Protein AF-A0A948B3C2-F1 (afdb_monomer_lite)

Foldseek 3Di:
DDDDDDDDDDDDDPPPDDPPDDDDDDDQKDWDDWDVDVFTKTKIFGADFQAQQAQPKDDDAPDDPPDRPRFIKGFHPDPLRRTAGGGAIEMETCDQDFPDSDGPPPPSYGYGYSPNPNGIDTD

Secondary structure (DSSP, 8-state):
--PPPP---------------PPP---SEEEEEEE--SS-EEEEEE-STTB--TT-EEEE-SS-TTS-SSEEEEE-S-GGGSSBPTT-EEEEESSS-EEE--SSSSS-EEEEETT-TTTEEE-

Sequence (123 aa):
MKVSRFLFWCSMVPVLSAAWVLPAQAQSVVVNEFRNATPDVVELLVITGDLNMQGMIVKDYSSSGVADNGGAYTFTTDSLWAALPAGTLIVLRKDTSAADVTVGGGDYNLDVGLQNTTYFTAG

Structure (mmCIF, N/CA/C/O backbone):
data_AF-A0A948B3C2-F1
#
_entry.id   AF-A0A948B3C2-F1
#
loop_
_atom_site.group_PDB
_atom_site.id
_atom_site.type_symbol
_atom_site.label_atom_id
_atom_site.label_alt_id
_atom_site.label_comp_id
_atom_site.label_asym_id
_atom_site.label_entity_id
_atom_site.label_seq_id
_atom_site.pdbx_PDB_ins_code
_atom_site.Cartn_x
_atom_site.Cartn_y
_atom_site.Cartn_z
_atom_site.occupancy
_atom_site.B_iso_or_equiv
_atom_site.auth_seq_id
_atom_site.auth_comp_id
_atom_site.auth_asym_id
_atom_site.auth_atom_id
_atom_site.pdbx_PDB_model_num
ATOM 1 N N . MET A 1 1 ? 39.966 40.452 67.670 1.00 40.44 1 MET A N 1
ATOM 2 C CA . MET A 1 1 ? 39.831 39.547 66.507 1.00 40.44 1 MET A CA 1
ATOM 3 C C . MET A 1 1 ? 38.769 38.508 66.829 1.00 40.44 1 MET A C 1
ATOM 5 O O . MET A 1 1 ? 38.965 37.737 67.756 1.00 40.44 1 MET A O 1
ATOM 9 N N . LYS A 1 2 ? 37.616 38.551 66.155 1.00 41.88 2 LYS A N 1
ATOM 10 C CA . LYS A 1 2 ? 36.475 37.652 66.389 1.00 41.88 2 LYS A CA 1
ATOM 11 C C . LYS A 1 2 ? 36.246 36.884 65.086 1.00 41.88 2 LYS A C 1
ATOM 13 O O . LYS A 1 2 ? 36.021 37.509 64.056 1.00 41.88 2 LYS A O 1
ATOM 18 N N . VAL A 1 3 ? 36.410 35.564 65.122 1.00 44.47 3 VAL A N 1
ATOM 19 C CA . VAL A 1 3 ? 36.247 34.674 63.964 1.00 44.47 3 VAL A CA 1
ATOM 20 C C . VAL A 1 3 ? 34.780 34.258 63.892 1.00 44.47 3 VAL A C 1
ATOM 22 O O . VAL A 1 3 ? 34.274 33.651 64.834 1.00 44.47 3 VAL A O 1
ATOM 25 N N . SER A 1 4 ? 34.105 34.574 62.789 1.00 46.56 4 SER A N 1
ATOM 26 C CA . SER A 1 4 ? 32.727 34.149 62.529 1.00 46.56 4 SER A CA 1
ATOM 27 C C . SER A 1 4 ? 32.737 32.974 61.554 1.00 46.56 4 SER A C 1
ATOM 29 O O . SER A 1 4 ? 33.206 33.097 60.425 1.00 46.56 4 SER A O 1
ATOM 31 N N . ARG A 1 5 ? 32.245 31.818 62.013 1.00 52.62 5 ARG A N 1
ATOM 32 C CA . ARG A 1 5 ? 32.065 30.599 61.215 1.00 52.62 5 ARG A CA 1
ATOM 33 C C . ARG A 1 5 ? 30.781 30.712 60.389 1.00 52.62 5 ARG A C 1
ATOM 35 O O . ARG A 1 5 ? 29.711 30.916 60.953 1.00 52.62 5 ARG A O 1
ATOM 42 N N . PHE A 1 6 ? 30.898 30.549 59.074 1.00 44.16 6 PHE A N 1
ATOM 43 C CA . PHE A 1 6 ? 29.770 30.377 58.157 1.00 44.16 6 PHE A CA 1
ATOM 44 C C . PHE A 1 6 ? 29.344 28.902 58.182 1.00 44.16 6 PHE A C 1
ATOM 46 O O . PHE A 1 6 ? 30.139 28.030 57.835 1.00 44.16 6 PHE A O 1
ATOM 53 N N . LEU A 1 7 ? 28.115 28.613 58.613 1.00 45.53 7 LEU A N 1
ATOM 54 C CA . LEU A 1 7 ? 27.492 27.299 58.436 1.00 45.53 7 LEU A CA 1
ATOM 55 C C . LEU A 1 7 ? 26.604 27.369 57.188 1.00 45.53 7 LEU A C 1
ATOM 57 O O . LEU A 1 7 ? 25.632 28.120 57.163 1.00 45.53 7 LEU A O 1
ATOM 61 N N . PHE A 1 8 ? 26.950 26.608 56.150 1.00 41.53 8 PHE A N 1
ATOM 62 C CA . PHE A 1 8 ? 26.119 26.446 54.960 1.00 41.53 8 PHE A CA 1
ATOM 63 C C . PHE A 1 8 ? 25.074 25.361 55.250 1.00 41.53 8 PHE A C 1
ATOM 65 O O . PHE A 1 8 ? 25.408 24.187 55.411 1.00 41.53 8 PHE A O 1
ATOM 72 N N . TRP A 1 9 ? 23.811 25.761 55.374 1.00 44.19 9 TRP A N 1
ATOM 73 C CA . TRP A 1 9 ? 22.681 24.852 55.546 1.00 44.19 9 TRP A CA 1
ATOM 74 C C . TRP A 1 9 ? 22.235 24.362 54.162 1.00 44.19 9 TRP A C 1
ATOM 76 O O . TRP A 1 9 ? 21.635 25.107 53.393 1.00 44.19 9 TRP A O 1
ATOM 86 N N . CYS A 1 10 ? 22.566 23.116 53.818 1.00 45.59 10 CYS A N 1
ATOM 87 C CA . CYS A 1 10 ? 22.060 22.458 52.615 1.00 45.59 10 CYS A CA 1
ATOM 88 C C . CYS A 1 10 ? 20.639 21.947 52.899 1.00 45.59 10 CYS A C 1
ATOM 90 O O . CYS A 1 10 ? 20.468 20.914 53.544 1.00 45.59 10 CYS A O 1
ATOM 92 N N . SER A 1 11 ? 19.613 22.691 52.477 1.00 55.38 11 SER A N 1
ATOM 93 C CA . SER A 1 11 ? 18.247 22.160 52.432 1.00 55.38 11 SER A CA 1
ATOM 94 C C . SER A 1 11 ? 18.109 21.252 51.212 1.00 55.38 11 SER A C 1
ATOM 96 O O . SER A 1 11 ? 18.128 21.723 50.076 1.00 55.38 11 SER A O 1
ATOM 98 N N . MET A 1 12 ? 17.969 19.945 51.447 1.00 48.72 12 MET A N 1
ATOM 99 C CA . MET A 1 12 ? 17.530 18.987 50.432 1.00 48.72 12 MET A CA 1
ATOM 100 C C . MET A 1 12 ? 16.071 19.280 50.076 1.00 48.72 12 MET A C 1
ATOM 102 O O . MET A 1 12 ? 15.159 18.960 50.835 1.00 48.72 12 MET A O 1
ATOM 106 N N . VAL A 1 13 ? 15.854 19.879 48.908 1.00 58.22 13 VAL A N 1
ATOM 107 C CA . VAL A 1 13 ? 14.546 19.889 48.251 1.00 58.22 13 VAL A CA 1
ATOM 108 C C . VAL A 1 13 ? 14.389 18.534 47.555 1.00 58.22 13 VAL A C 1
ATOM 110 O O . VAL A 1 13 ? 15.225 18.203 46.710 1.00 58.22 13 VAL A O 1
ATOM 113 N N . PRO A 1 14 ? 13.368 17.721 47.875 1.00 58.34 14 PRO A N 1
ATOM 114 C CA . PRO A 1 14 ? 13.092 16.523 47.101 1.00 58.34 14 PRO A CA 1
ATOM 115 C C . PRO A 1 14 ? 12.583 16.952 45.721 1.00 58.34 14 PRO A C 1
ATOM 117 O O . PRO A 1 14 ? 11.459 17.426 45.572 1.00 58.34 14 PRO A O 1
ATOM 120 N N . VAL A 1 15 ? 13.430 16.812 44.702 1.00 61.53 15 VAL A N 1
ATOM 121 C CA . VAL A 1 15 ? 13.014 16.943 43.304 1.00 61.53 15 VAL A CA 1
ATOM 122 C C . VAL A 1 15 ? 12.190 15.702 42.970 1.00 61.53 15 VAL A C 1
ATOM 124 O O . VAL A 1 15 ? 12.732 14.619 42.747 1.00 61.53 15 VAL A O 1
ATOM 127 N N . LEU A 1 16 ? 10.865 15.853 42.982 1.00 55.44 16 LEU A N 1
ATOM 128 C CA . LEU A 1 16 ? 9.930 14.851 42.486 1.00 55.44 16 LEU A CA 1
ATOM 129 C C . LEU A 1 16 ? 10.195 14.663 40.984 1.00 55.44 16 LEU A C 1
ATOM 131 O O . LEU A 1 16 ? 9.798 15.487 40.163 1.00 55.44 16 LEU A O 1
ATOM 135 N N . SER A 1 17 ? 10.927 13.608 40.629 1.00 65.81 17 SER A N 1
ATOM 136 C CA . SER A 1 17 ? 11.195 13.267 39.232 1.00 65.81 17 SER A CA 1
ATOM 137 C C . SER A 1 17 ? 9.922 12.699 38.611 1.00 65.81 17 SER A C 1
ATOM 139 O O . SER A 1 17 ? 9.566 11.548 38.855 1.00 65.81 17 SER A O 1
ATOM 141 N N . ALA A 1 18 ? 9.219 13.510 37.820 1.00 63.84 18 ALA A N 1
ATOM 142 C CA . ALA A 1 18 ? 8.177 13.017 36.932 1.00 63.84 18 ALA A CA 1
ATOM 143 C C . ALA A 1 18 ? 8.847 12.177 35.834 1.00 63.84 18 ALA A C 1
ATOM 145 O O . ALA A 1 18 ? 9.570 12.704 34.987 1.00 63.84 18 ALA A O 1
ATOM 146 N N . ALA A 1 19 ? 8.647 10.860 35.875 1.00 69.94 19 ALA A N 1
ATOM 147 C CA . ALA A 1 19 ? 9.033 9.984 34.782 1.00 69.94 19 ALA A CA 1
ATOM 148 C C . ALA A 1 19 ? 8.087 10.249 33.606 1.00 69.94 19 ALA A C 1
ATOM 150 O O . ALA A 1 19 ? 6.923 9.851 33.623 1.00 69.94 19 ALA A O 1
ATOM 151 N N . TRP A 1 20 ? 8.580 10.957 32.594 1.00 71.94 20 TRP A N 1
ATOM 152 C CA . TRP A 1 20 ? 7.882 11.091 31.324 1.00 71.94 20 TRP A CA 1
ATOM 153 C C . TRP A 1 20 ? 7.926 9.736 30.618 1.00 71.94 20 TRP A C 1
ATOM 155 O O . TRP A 1 20 ? 8.964 9.331 30.095 1.00 71.94 20 TRP A O 1
ATOM 165 N N . VAL A 1 21 ? 6.810 9.009 30.636 1.00 71.81 21 VAL A N 1
ATOM 166 C CA . VAL A 1 21 ? 6.639 7.835 29.779 1.00 71.81 21 VAL A CA 1
ATOM 167 C C . VAL A 1 21 ? 6.420 8.359 28.367 1.00 71.81 21 VAL A C 1
ATOM 169 O O . VAL A 1 21 ? 5.372 8.926 28.064 1.00 71.81 21 VAL A O 1
ATOM 172 N N . LEU A 1 22 ? 7.430 8.215 27.511 1.00 75.00 22 LEU A N 1
ATOM 173 C CA . LEU A 1 22 ? 7.255 8.479 26.090 1.00 75.00 22 LEU A CA 1
ATOM 174 C C . LEU A 1 22 ? 6.306 7.415 25.519 1.00 75.00 22 LEU A C 1
ATOM 176 O O . LEU A 1 22 ? 6.513 6.227 25.782 1.00 75.00 22 LEU A O 1
ATOM 180 N N . PRO A 1 23 ? 5.271 7.800 24.754 1.00 73.62 23 PRO A N 1
ATOM 181 C CA . PRO A 1 23 ? 4.409 6.827 24.105 1.00 73.62 23 PRO A CA 1
ATOM 182 C C . PRO A 1 23 ? 5.235 6.038 23.085 1.00 73.62 23 PRO A C 1
ATOM 184 O O . PRO A 1 23 ? 5.741 6.598 22.112 1.00 73.62 23 PRO A O 1
ATOM 187 N N . ALA A 1 24 ? 5.371 4.732 23.307 1.00 73.69 24 ALA A N 1
ATOM 188 C CA . ALA A 1 24 ? 5.896 3.828 22.296 1.00 73.69 24 ALA A CA 1
ATOM 189 C C . ALA A 1 24 ? 4.877 3.747 21.149 1.00 73.69 24 ALA A C 1
ATOM 191 O O . ALA A 1 24 ? 3.719 3.397 21.369 1.00 73.69 24 ALA A O 1
ATOM 192 N N . GLN A 1 25 ? 5.294 4.100 19.933 1.00 76.94 25 GLN A N 1
ATOM 193 C CA . GLN A 1 25 ? 4.473 3.911 18.738 1.00 76.94 25 GLN A CA 1
ATOM 194 C C . GLN A 1 25 ? 4.555 2.434 18.340 1.00 76.94 25 GLN A C 1
ATOM 196 O O . GLN A 1 25 ? 5.623 1.950 17.965 1.00 76.94 25 GLN A O 1
ATOM 201 N N . ALA A 1 26 ? 3.446 1.705 18.473 1.00 83.69 26 ALA A N 1
ATOM 202 C CA . ALA A 1 26 ? 3.350 0.344 17.960 1.00 83.69 26 ALA A CA 1
ATOM 203 C C . ALA A 1 26 ? 3.319 0.363 16.423 1.00 83.69 26 ALA A C 1
ATOM 205 O O . ALA A 1 26 ? 2.797 1.300 15.817 1.00 83.69 26 ALA A O 1
ATOM 206 N N . GLN A 1 27 ? 3.878 -0.671 15.792 1.00 91.81 27 GLN A N 1
ATOM 207 C CA . GLN A 1 27 ? 3.792 -0.835 14.340 1.00 91.81 27 GLN A CA 1
ATOM 208 C C . GLN A 1 27 ? 2.342 -1.134 13.945 1.00 91.81 27 GLN A C 1
ATOM 210 O O . GLN A 1 27 ? 1.731 -2.051 14.489 1.00 91.81 27 GLN A O 1
ATOM 215 N N . SER A 1 28 ? 1.796 -0.363 13.003 1.00 95.44 28 SER A N 1
ATOM 216 C CA . SER A 1 28 ? 0.440 -0.566 12.477 1.00 95.44 28 SER A CA 1
ATOM 217 C C . SER A 1 28 ? 0.370 -1.637 11.391 1.00 95.44 28 SER A C 1
ATOM 219 O O . SER A 1 28 ? -0.690 -2.223 11.171 1.00 95.44 28 SER A O 1
ATOM 221 N N . VAL A 1 29 ? 1.501 -1.901 10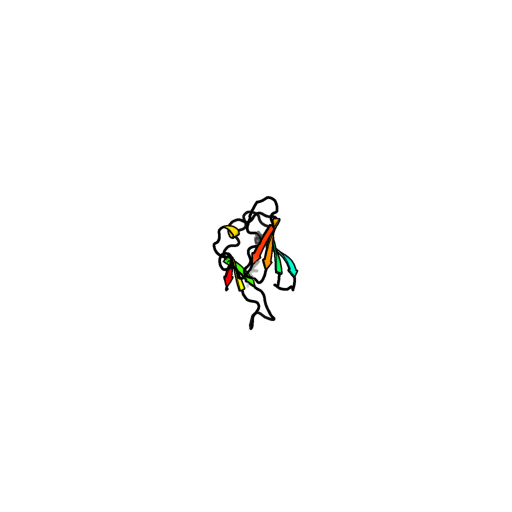.737 1.00 96.56 29 VAL A N 1
ATOM 222 C CA . VAL A 1 29 ? 1.677 -2.892 9.677 1.00 96.56 29 VAL A CA 1
ATOM 223 C C . VAL A 1 29 ? 3.024 -3.567 9.877 1.00 96.56 29 VAL A C 1
ATOM 225 O O . VAL A 1 29 ? 4.012 -2.899 10.192 1.00 96.56 29 VAL A O 1
ATOM 228 N N . VAL A 1 30 ? 3.068 -4.876 9.668 1.00 96.75 30 VAL A N 1
ATOM 229 C CA . VAL A 1 30 ? 4.309 -5.654 9.634 1.00 96.75 30 VAL A CA 1
ATOM 230 C C . VAL A 1 30 ? 4.458 -6.322 8.279 1.00 96.75 30 VAL A C 1
ATOM 232 O O . VAL A 1 30 ? 3.468 -6.593 7.602 1.00 96.75 30 VAL A O 1
ATOM 235 N N . VAL A 1 31 ? 5.694 -6.606 7.884 1.00 96.69 31 VAL A N 1
ATOM 236 C CA . VAL A 1 31 ? 5.926 -7.459 6.721 1.00 96.69 31 VAL A CA 1
ATOM 237 C C . VAL A 1 31 ? 5.863 -8.912 7.165 1.00 96.69 31 VAL A C 1
ATOM 239 O O . VAL A 1 31 ? 6.616 -9.312 8.053 1.00 96.69 31 VAL A O 1
ATOM 242 N N . ASN A 1 32 ? 4.962 -9.678 6.556 1.00 96.69 32 ASN A N 1
ATOM 243 C CA . ASN A 1 32 ? 4.803 -11.098 6.833 1.00 96.69 32 ASN A CA 1
ATOM 244 C C . ASN A 1 32 ? 5.765 -11.943 5.987 1.00 96.69 32 ASN A C 1
ATOM 246 O O . ASN A 1 32 ? 6.489 -12.783 6.518 1.00 96.69 32 ASN A O 1
ATOM 250 N N . GLU A 1 33 ? 5.817 -11.684 4.679 1.00 95.88 33 GLU A N 1
ATOM 251 C CA . GLU A 1 33 ? 6.656 -12.434 3.741 1.00 95.88 33 GLU A CA 1
ATOM 252 C C . GLU A 1 33 ? 7.199 -11.526 2.628 1.00 95.88 33 GLU A C 1
ATOM 254 O O . GLU A 1 33 ? 6.513 -10.627 2.145 1.00 95.88 33 GLU A O 1
ATOM 259 N N . PHE A 1 34 ? 8.425 -11.801 2.178 1.00 93.06 34 PHE A N 1
ATOM 260 C CA . PHE A 1 34 ? 8.966 -11.289 0.921 1.00 93.06 34 PHE A CA 1
ATOM 261 C C . PHE A 1 34 ? 9.306 -12.458 0.004 1.00 93.06 34 PHE A C 1
ATOM 263 O O . PHE A 1 34 ? 9.993 -13.396 0.415 1.00 93.06 34 PHE A O 1
ATOM 270 N N . ARG A 1 35 ? 8.880 -12.381 -1.255 1.00 93.94 35 ARG A N 1
ATOM 271 C CA . ARG A 1 35 ? 9.167 -13.386 -2.277 1.00 93.94 35 ARG A CA 1
ATOM 272 C C . ARG A 1 35 ? 9.820 -12.719 -3.476 1.00 93.94 35 ARG A C 1
ATOM 274 O O . ARG A 1 35 ? 9.194 -11.925 -4.172 1.00 93.94 35 ARG A O 1
ATOM 281 N N . ASN A 1 36 ? 11.071 -13.096 -3.719 1.00 89.75 36 ASN A N 1
ATOM 282 C CA . ASN A 1 36 ? 11.772 -12.779 -4.957 1.00 89.75 36 ASN A CA 1
ATOM 283 C C . ASN A 1 36 ? 11.251 -13.722 -6.048 1.00 89.75 36 ASN A C 1
ATOM 285 O O . ASN A 1 36 ? 11.618 -14.900 -6.094 1.00 89.75 36 ASN A O 1
ATOM 289 N N . ALA A 1 37 ? 10.309 -13.228 -6.838 1.00 86.31 37 ALA A N 1
ATOM 290 C CA . ALA A 1 37 ? 9.537 -14.000 -7.800 1.00 86.31 37 ALA A CA 1
ATOM 291 C C . ALA A 1 37 ? 9.363 -13.185 -9.088 1.00 86.31 37 ALA A C 1
ATOM 293 O O . ALA A 1 37 ? 9.973 -12.138 -9.280 1.00 86.31 37 ALA A O 1
ATOM 294 N N . THR A 1 38 ? 8.564 -13.678 -10.029 1.00 89.00 38 THR A N 1
ATOM 295 C CA . THR A 1 38 ? 8.257 -12.937 -11.257 1.00 89.00 38 THR A CA 1
ATOM 296 C C . THR A 1 38 ? 6.744 -12.770 -11.359 1.00 89.00 38 THR A C 1
ATOM 298 O O . THR A 1 38 ? 6.083 -13.693 -11.838 1.00 89.00 38 THR A O 1
ATOM 301 N N . PRO A 1 39 ? 6.173 -11.636 -10.908 1.00 91.06 39 PRO A N 1
ATOM 302 C CA . PRO A 1 39 ? 6.824 -10.447 -10.323 1.00 91.06 39 PRO A CA 1
ATOM 303 C C . PRO A 1 39 ? 7.239 -10.625 -8.850 1.00 91.06 39 PRO A C 1
ATOM 305 O O . PRO A 1 39 ? 6.770 -11.548 -8.187 1.00 91.06 39 PRO A O 1
ATOM 308 N N . ASP A 1 40 ? 8.082 -9.723 -8.336 1.00 91.81 40 ASP A N 1
ATOM 309 C CA . ASP A 1 40 ? 8.402 -9.639 -6.904 1.00 91.81 40 ASP A CA 1
ATOM 310 C C . ASP A 1 40 ? 7.145 -9.381 -6.074 1.00 91.81 40 ASP A C 1
ATOM 312 O O . ASP A 1 40 ? 6.255 -8.632 -6.498 1.00 91.81 40 ASP A O 1
ATOM 316 N N . VAL A 1 41 ? 7.080 -9.990 -4.889 1.00 95.06 41 VAL A N 1
ATOM 317 C CA . VAL A 1 41 ? 5.913 -9.907 -4.008 1.00 95.06 41 VAL A CA 1
ATOM 318 C C . VAL A 1 41 ? 6.329 -9.587 -2.579 1.00 95.06 41 VAL A C 1
ATOM 320 O O . VAL A 1 41 ? 7.239 -10.212 -2.032 1.00 95.06 41 VAL A O 1
ATOM 323 N N . VAL A 1 42 ? 5.612 -8.661 -1.947 1.00 95.94 42 VAL A N 1
ATOM 324 C CA . VAL A 1 42 ? 5.642 -8.462 -0.494 1.00 95.94 42 VAL A CA 1
ATOM 325 C C . VAL A 1 42 ? 4.249 -8.675 0.075 1.00 95.94 42 VAL A C 1
ATOM 327 O O . VAL A 1 42 ? 3.265 -8.212 -0.490 1.00 95.94 42 VAL A O 1
ATOM 330 N N . GLU A 1 43 ? 4.167 -9.383 1.193 1.00 97.12 43 GLU A N 1
ATOM 331 C CA . GLU A 1 43 ? 2.936 -9.559 1.949 1.00 97.12 43 GLU A CA 1
ATOM 332 C C . GLU A 1 43 ? 3.003 -8.759 3.248 1.00 97.12 43 GLU A C 1
ATOM 334 O O . GLU A 1 43 ? 3.931 -8.910 4.046 1.00 97.12 43 GLU A O 1
ATOM 339 N N . LEU A 1 44 ? 2.010 -7.904 3.460 1.00 97.62 44 LEU A N 1
ATOM 340 C CA . LEU A 1 44 ? 1.868 -7.078 4.648 1.00 97.62 44 LEU A CA 1
ATOM 341 C C . LEU A 1 44 ? 0.731 -7.608 5.517 1.00 97.62 44 LEU A C 1
ATOM 343 O O . LEU A 1 44 ? -0.304 -8.013 5.000 1.00 97.62 44 LEU A O 1
ATOM 347 N N . LEU A 1 45 ? 0.898 -7.537 6.833 1.00 97.06 45 LEU A N 1
ATOM 348 C CA . LEU A 1 45 ? -0.157 -7.816 7.800 1.00 97.06 45 LEU A CA 1
ATOM 349 C C . LEU A 1 45 ? -0.510 -6.532 8.550 1.00 97.06 45 LEU A C 1
ATOM 351 O O . LEU A 1 45 ? 0.341 -5.932 9.214 1.00 97.06 45 LEU A O 1
ATOM 355 N N . VAL A 1 46 ? -1.776 -6.132 8.467 1.00 96.50 46 VAL A N 1
ATOM 356 C CA . VAL A 1 46 ? -2.329 -5.008 9.228 1.00 96.50 46 VAL A CA 1
ATOM 357 C C . VAL A 1 46 ? -2.575 -5.445 10.671 1.00 96.50 46 VAL A C 1
ATOM 359 O O . VAL A 1 46 ? -3.293 -6.408 10.929 1.00 96.50 46 VAL A O 1
ATOM 362 N N . ILE A 1 47 ? -1.995 -4.722 11.626 1.00 95.69 47 ILE A N 1
ATOM 363 C CA . ILE A 1 47 ? -2.094 -5.023 13.063 1.00 95.69 47 ILE A CA 1
ATOM 364 C C . ILE A 1 47 ? -3.148 -4.148 13.744 1.00 95.69 47 ILE A C 1
ATOM 366 O O . ILE A 1 47 ? -3.849 -4.600 14.650 1.00 95.69 47 ILE A O 1
ATOM 370 N N . THR A 1 48 ? -3.276 -2.899 13.301 1.00 93.88 48 THR A N 1
ATOM 371 C CA . THR A 1 48 ? -4.196 -1.920 13.890 1.00 93.88 48 THR A CA 1
ATOM 372 C C . THR A 1 48 ? -5.512 -1.884 13.118 1.00 93.88 48 THR A C 1
ATOM 374 O O . THR A 1 48 ? -5.504 -1.846 11.893 1.00 93.88 48 THR A O 1
ATOM 377 N N . GLY A 1 49 ? -6.643 -1.881 13.826 1.00 93.44 49 GLY A N 1
ATOM 378 C CA . GLY A 1 49 ? -7.964 -1.721 13.211 1.00 93.44 49 GLY A CA 1
ATOM 379 C C . GLY A 1 49 ? -8.219 -0.288 12.749 1.00 93.44 49 GLY A C 1
ATOM 380 O O . GLY A 1 49 ? -7.673 0.649 13.329 1.00 93.44 49 GLY A O 1
ATOM 381 N N . ASP A 1 50 ? -9.047 -0.141 11.714 1.00 93.94 50 ASP A N 1
ATOM 382 C CA . ASP A 1 50 ? -9.355 1.136 11.059 1.00 93.94 50 ASP A CA 1
ATOM 383 C C . ASP A 1 50 ? -8.094 1.888 10.602 1.00 93.94 50 ASP A C 1
ATOM 385 O O . ASP A 1 50 ? -8.005 3.116 10.669 1.00 93.94 50 ASP A O 1
ATOM 389 N N . LEU A 1 51 ? -7.080 1.143 10.149 1.00 96.06 51 LEU A N 1
ATOM 390 C CA . LEU A 1 51 ? -5.824 1.734 9.716 1.00 96.06 51 LEU A CA 1
ATOM 391 C C . LEU A 1 51 ? -6.016 2.499 8.404 1.00 96.06 51 LEU A C 1
ATOM 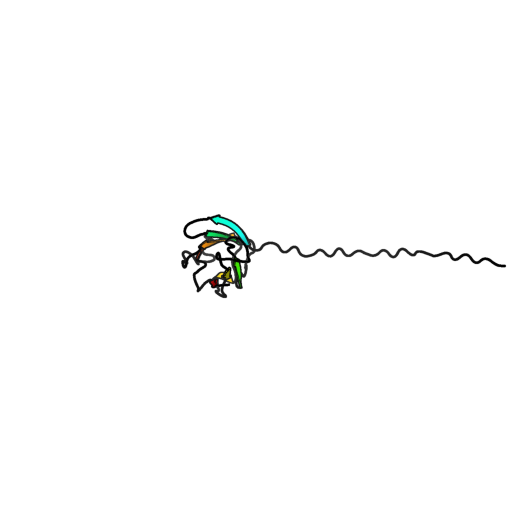393 O O . LEU A 1 51 ? -6.337 1.908 7.374 1.00 96.06 51 LEU A O 1
ATOM 397 N N . ASN A 1 52 ? -5.719 3.796 8.429 1.00 97.12 52 ASN A N 1
ATOM 398 C CA . ASN A 1 52 ? -5.554 4.588 7.219 1.00 97.12 52 ASN A CA 1
ATOM 399 C C . ASN A 1 52 ? -4.118 4.447 6.688 1.00 97.12 52 ASN A C 1
ATOM 401 O O . ASN A 1 52 ? -3.168 4.887 7.337 1.00 97.12 52 ASN A O 1
ATOM 405 N N . MET A 1 53 ? -3.974 3.839 5.511 1.00 97.56 53 MET A N 1
ATOM 406 C CA . MET A 1 53 ? -2.707 3.670 4.800 1.00 97.56 53 MET A CA 1
ATOM 407 C C . MET A 1 53 ? -2.485 4.690 3.678 1.00 97.56 53 MET A C 1
ATOM 409 O O . MET A 1 53 ? -1.423 4.682 3.059 1.00 97.56 53 MET A O 1
ATOM 413 N N . GLN A 1 54 ? -3.440 5.581 3.405 1.00 98.06 54 GLN A N 1
ATOM 414 C CA . GLN A 1 54 ? -3.304 6.602 2.364 1.00 98.06 54 GLN A CA 1
ATOM 415 C C . GLN A 1 54 ? -2.054 7.460 2.610 1.00 98.06 54 GLN A C 1
ATOM 417 O O . GLN A 1 54 ? -1.842 7.985 3.704 1.00 98.06 54 GLN A O 1
ATOM 422 N N . GLY A 1 55 ? -1.209 7.603 1.589 1.00 97.31 55 GLY A N 1
ATOM 423 C CA . GLY A 1 55 ? 0.054 8.337 1.682 1.00 97.31 55 GLY A CA 1
ATOM 424 C C . GLY A 1 55 ? 1.209 7.576 2.344 1.00 97.31 55 GLY A C 1
ATOM 425 O O . GLY A 1 55 ? 2.321 8.103 2.382 1.00 97.31 55 GLY A O 1
ATOM 426 N N . MET A 1 56 ? 1.002 6.349 2.840 1.00 97.00 56 MET A N 1
ATOM 427 C CA . MET A 1 56 ? 2.120 5.482 3.227 1.00 97.00 56 MET A CA 1
ATOM 428 C C . MET A 1 56 ? 2.959 5.119 1.993 1.00 97.00 56 MET A C 1
ATOM 430 O O . MET A 1 56 ? 2.479 5.182 0.861 1.00 97.00 56 MET A O 1
ATOM 434 N N . ILE A 1 57 ? 4.218 4.732 2.204 1.00 95.69 57 ILE A N 1
ATOM 435 C CA . ILE A 1 57 ? 5.162 4.434 1.120 1.00 95.69 57 ILE A CA 1
ATOM 436 C C . ILE A 1 57 ? 5.728 3.028 1.306 1.00 95.69 57 ILE A C 1
ATOM 438 O O . ILE A 1 57 ? 6.245 2.701 2.375 1.00 95.69 57 ILE A O 1
ATOM 442 N N . VAL A 1 58 ? 5.690 2.227 0.242 1.00 94.19 58 VAL A N 1
ATOM 443 C CA . VAL A 1 58 ? 6.491 1.008 0.097 1.00 94.19 58 VAL A CA 1
ATOM 444 C C . VAL A 1 58 ? 7.723 1.344 -0.730 1.00 94.19 58 VAL A C 1
ATOM 446 O O . VAL A 1 58 ? 7.615 1.890 -1.827 1.00 94.19 58 VAL A O 1
ATOM 449 N N . LYS A 1 59 ? 8.902 1.027 -0.193 1.00 91.50 59 LYS A N 1
ATOM 450 C CA . LYS A 1 59 ? 10.193 1.279 -0.833 1.00 91.50 59 LYS A CA 1
ATOM 451 C C . LYS A 1 59 ? 10.908 -0.043 -1.066 1.00 91.50 59 LYS A C 1
ATOM 453 O O . LYS A 1 59 ? 11.237 -0.738 -0.108 1.00 91.50 59 LYS A O 1
ATOM 458 N N . ASP A 1 60 ? 11.148 -0.358 -2.329 1.00 86.44 60 ASP A N 1
ATOM 459 C CA . ASP A 1 60 ? 12.005 -1.461 -2.752 1.00 86.44 60 ASP A CA 1
ATOM 460 C C . ASP A 1 60 ? 13.396 -0.881 -3.011 1.00 86.44 60 ASP A C 1
ATOM 462 O O . ASP A 1 60 ? 13.527 -0.011 -3.861 1.00 86.44 60 ASP A O 1
ATOM 466 N N . TYR A 1 61 ? 14.413 -1.298 -2.251 1.00 86.19 61 TYR A N 1
ATOM 467 C CA . TYR A 1 61 ? 15.793 -0.857 -2.464 1.00 86.19 61 TYR A C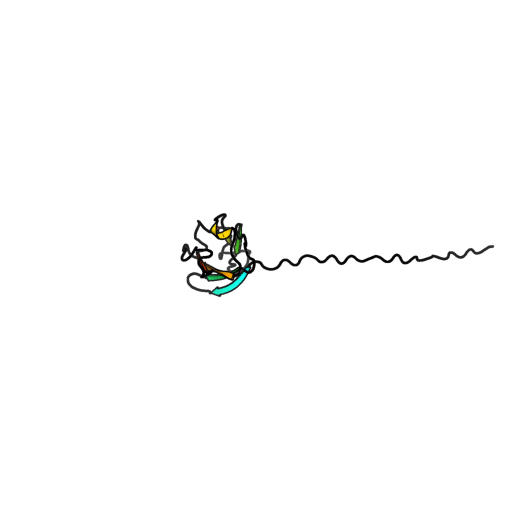A 1
ATOM 468 C C . TYR A 1 61 ? 16.548 -1.892 -3.295 1.00 86.19 61 TYR A C 1
ATOM 470 O O . TYR A 1 61 ? 16.854 -2.976 -2.803 1.00 86.19 61 TYR A O 1
ATOM 478 N N . SER A 1 62 ? 16.972 -1.529 -4.506 1.00 77.75 62 SER A N 1
ATOM 479 C CA . SER A 1 62 ? 17.711 -2.465 -5.370 1.00 77.75 62 SER A CA 1
ATOM 480 C C . SER A 1 62 ? 19.135 -2.792 -4.888 1.00 77.75 62 SER A C 1
ATOM 482 O O . SER A 1 62 ? 19.693 -3.825 -5.249 1.00 77.75 62 SER A O 1
ATOM 484 N N . SER A 1 63 ? 19.771 -1.899 -4.122 1.00 78.19 63 SER A N 1
ATOM 485 C CA . SER A 1 63 ? 21.111 -2.119 -3.534 1.00 78.19 63 SER A CA 1
ATOM 486 C C . SER A 1 63 ? 21.434 -1.132 -2.408 1.00 78.19 63 SER A C 1
ATOM 488 O O . SER A 1 63 ? 22.060 -1.483 -1.412 1.00 78.19 63 SER A O 1
ATOM 490 N N . SER A 1 64 ? 21.004 0.119 -2.571 1.00 78.38 64 SER A N 1
ATOM 491 C CA . SER A 1 64 ? 21.096 1.205 -1.597 1.00 78.38 64 SER A CA 1
ATOM 492 C C . SER A 1 64 ? 20.080 2.291 -1.956 1.00 78.38 64 SER A C 1
ATOM 494 O O . SER A 1 64 ? 19.557 2.305 -3.068 1.00 78.38 64 SER A O 1
ATOM 496 N N . GLY A 1 65 ? 19.844 3.250 -1.058 1.00 70.94 65 GLY A N 1
ATOM 497 C CA . GLY A 1 65 ? 18.964 4.386 -1.348 1.00 70.94 65 GLY A CA 1
ATOM 498 C C . GLY A 1 65 ? 19.527 5.453 -2.289 1.00 70.94 65 GLY A C 1
ATOM 499 O O . GLY A 1 65 ? 18.804 6.384 -2.620 1.00 70.94 65 GLY A O 1
ATOM 500 N N . VAL A 1 66 ? 20.792 5.348 -2.716 1.00 71.44 66 VAL A N 1
ATOM 501 C CA . VAL A 1 66 ? 21.462 6.370 -3.548 1.00 71.44 66 VAL A CA 1
ATOM 502 C C . VAL A 1 66 ? 21.259 6.123 -5.049 1.00 71.44 66 VAL A C 1
ATOM 504 O O . VAL A 1 66 ? 21.218 7.073 -5.826 1.00 71.44 66 VAL A O 1
ATOM 507 N N . ALA A 1 67 ? 21.107 4.863 -5.462 1.00 64.25 67 ALA A N 1
ATOM 508 C CA . ALA A 1 67 ? 20.860 4.460 -6.847 1.00 64.25 67 ALA A CA 1
ATOM 509 C C . ALA A 1 67 ? 19.803 3.353 -6.855 1.00 64.25 67 ALA A C 1
ATOM 511 O O . ALA A 1 67 ? 20.120 2.166 -6.967 1.00 64.25 67 ALA A O 1
ATOM 512 N N . ASP A 1 68 ? 18.554 3.756 -6.633 1.00 72.81 68 ASP A N 1
ATOM 513 C CA . ASP A 1 68 ? 17.463 2.819 -6.431 1.00 72.81 68 ASP A CA 1
ATOM 514 C C . ASP A 1 68 ? 16.608 2.645 -7.691 1.00 72.81 68 ASP A C 1
ATOM 516 O O . ASP A 1 68 ? 15.821 3.518 -8.051 1.00 72.81 68 ASP A O 1
ATOM 520 N N . ASN A 1 69 ? 16.760 1.486 -8.331 1.00 77.88 69 ASN A N 1
ATOM 521 C CA . ASN A 1 69 ? 15.901 1.029 -9.425 1.00 77.88 69 ASN A CA 1
ATOM 522 C C . ASN A 1 69 ? 14.702 0.206 -8.915 1.00 77.88 69 ASN A C 1
ATOM 524 O O . ASN A 1 69 ? 13.863 -0.207 -9.718 1.00 77.88 69 ASN A O 1
ATOM 528 N N . GLY A 1 70 ? 14.639 -0.085 -7.610 1.00 77.94 70 GLY A N 1
ATOM 529 C CA . GLY A 1 70 ? 13.541 -0.818 -6.985 1.00 77.94 70 GLY A CA 1
ATOM 530 C C . GLY A 1 70 ? 12.265 0.021 -6.942 1.00 77.94 70 GLY A C 1
ATOM 531 O O . GLY A 1 70 ? 11.210 -0.454 -7.366 1.00 77.94 70 GLY A O 1
ATOM 532 N N . GLY A 1 71 ? 12.402 1.304 -6.596 1.00 87.06 71 GLY A N 1
ATOM 533 C CA . GLY A 1 71 ? 11.352 2.312 -6.722 1.00 87.06 71 GLY A CA 1
ATOM 534 C C . GLY A 1 71 ? 10.555 2.522 -5.436 1.00 87.06 71 GLY A C 1
ATOM 535 O O . GLY A 1 71 ? 10.652 1.766 -4.471 1.00 87.06 71 GLY A O 1
ATOM 536 N N . ALA A 1 72 ? 9.781 3.605 -5.408 1.00 92.31 72 ALA A N 1
ATOM 537 C CA . ALA A 1 72 ? 8.864 3.918 -4.320 1.00 92.31 72 ALA A CA 1
ATOM 538 C C . ALA A 1 72 ? 7.422 3.900 -4.832 1.00 92.31 72 ALA A C 1
ATOM 540 O O . ALA A 1 72 ? 7.137 4.398 -5.921 1.00 92.31 72 ALA A O 1
ATOM 541 N N . TYR A 1 73 ? 6.520 3.358 -4.023 1.00 95.38 73 TYR A N 1
ATOM 542 C CA . TYR A 1 73 ? 5.099 3.271 -4.323 1.00 95.38 73 TYR A CA 1
ATOM 543 C C . TYR A 1 73 ? 4.323 3.849 -3.152 1.00 95.38 73 TYR A C 1
ATOM 545 O O . TYR A 1 73 ? 4.403 3.347 -2.031 1.00 95.38 73 TYR A O 1
ATOM 553 N N . THR A 1 74 ? 3.602 4.931 -3.410 1.00 97.75 74 THR A N 1
ATOM 554 C CA . THR A 1 74 ? 2.789 5.612 -2.405 1.00 97.75 74 THR A CA 1
ATOM 555 C C . THR A 1 74 ? 1.351 5.144 -2.541 1.00 97.75 74 THR A C 1
ATOM 557 O O . THR A 1 74 ? 0.798 5.221 -3.636 1.00 97.75 74 THR A O 1
ATOM 560 N N . PHE A 1 75 ? 0.742 4.677 -1.452 1.00 98.19 75 PHE A N 1
ATOM 561 C CA . PHE A 1 75 ? -0.686 4.352 -1.422 1.00 98.19 75 PHE A CA 1
ATOM 562 C C . PHE A 1 75 ? -1.497 5.613 -1.747 1.00 98.19 75 PHE A C 1
ATOM 564 O O . PHE A 1 75 ? -1.295 6.661 -1.126 1.00 98.19 75 PHE A O 1
ATOM 571 N N . THR A 1 76 ? -2.397 5.537 -2.726 1.00 98.38 76 THR A N 1
ATOM 572 C CA . THR A 1 76 ? -3.197 6.695 -3.155 1.00 98.38 76 THR A CA 1
ATOM 573 C C . THR A 1 76 ? -4.225 7.103 -2.101 1.00 98.38 76 THR A C 1
ATOM 575 O O . THR A 1 76 ? -4.383 6.470 -1.060 1.00 98.38 76 THR A O 1
ATOM 578 N N . THR A 1 77 ? -4.985 8.158 -2.393 1.00 98.12 77 THR A N 1
ATOM 579 C CA . THR A 1 77 ? -6.174 8.555 -1.627 1.00 98.12 77 THR A CA 1
ATOM 580 C C . THR A 1 77 ? -7.403 7.685 -1.924 1.00 98.12 77 THR A C 1
ATOM 582 O O . THR A 1 77 ? -8.522 8.107 -1.633 1.00 98.12 77 THR A O 1
ATOM 585 N N . ASP A 1 78 ? -7.240 6.511 -2.545 1.00 97.44 78 ASP A N 1
ATOM 586 C CA . ASP A 1 78 ? -8.355 5.594 -2.789 1.00 97.44 78 ASP A CA 1
ATOM 587 C C . ASP A 1 78 ? -8.976 5.130 -1.459 1.00 97.44 78 ASP A C 1
ATOM 589 O O . ASP A 1 78 ? -8.283 4.960 -0.449 1.00 97.44 78 ASP A O 1
ATOM 593 N N . SER A 1 79 ? -10.301 4.956 -1.440 1.00 96.00 79 SER A N 1
ATOM 594 C CA . SER A 1 79 ? -11.044 4.532 -0.249 1.00 96.00 79 SER A CA 1
ATOM 595 C C . SER A 1 79 ? -10.647 3.146 0.253 1.00 96.00 79 SER A C 1
ATOM 597 O O . SER A 1 79 ? -10.808 2.884 1.443 1.00 96.00 79 SER A O 1
ATOM 599 N N . LEU A 1 80 ? -10.090 2.293 -0.615 1.00 95.50 80 LEU A N 1
ATOM 600 C CA . LEU A 1 80 ? -9.528 0.993 -0.250 1.00 95.50 80 LEU A CA 1
ATOM 601 C C . LEU A 1 80 ? -8.541 1.111 0.921 1.00 95.50 80 LEU A C 1
ATOM 603 O O . LEU A 1 80 ? -8.528 0.270 1.813 1.00 95.50 80 LEU A O 1
ATOM 607 N N . TRP A 1 81 ? -7.752 2.188 0.945 1.00 97.25 81 TRP A N 1
ATOM 608 C CA . TRP A 1 81 ? -6.686 2.406 1.922 1.00 97.25 81 TRP A CA 1
ATOM 609 C C . TRP A 1 81 ? -7.111 3.222 3.144 1.00 97.25 81 TRP A C 1
ATOM 611 O O . TRP A 1 81 ? -6.289 3.455 4.023 1.00 97.25 81 TRP A O 1
ATOM 621 N N . ALA A 1 82 ? -8.357 3.693 3.215 1.00 96.62 82 ALA A N 1
ATOM 622 C CA . ALA A 1 82 ? -8.764 4.679 4.218 1.00 96.62 82 ALA A CA 1
ATOM 623 C C . ALA A 1 82 ? -9.013 4.090 5.617 1.00 96.62 82 ALA A C 1
ATOM 625 O O . ALA A 1 82 ? -8.858 4.804 6.607 1.00 96.62 82 ALA A O 1
ATOM 626 N N . ALA A 1 83 ? -9.432 2.824 5.700 1.00 95.38 83 ALA A N 1
ATOM 627 C CA . ALA A 1 83 ? -9.793 2.169 6.958 1.00 95.38 83 ALA A CA 1
ATOM 628 C C . ALA A 1 83 ? -9.704 0.641 6.829 1.00 95.38 83 ALA A C 1
ATOM 630 O O . ALA A 1 83 ? -10.701 -0.043 6.596 1.00 95.38 83 ALA A O 1
ATOM 631 N N . LEU A 1 84 ? -8.496 0.097 6.961 1.00 94.94 84 LEU A N 1
ATOM 632 C CA . LEU A 1 84 ? -8.271 -1.342 6.898 1.00 94.94 84 LEU A CA 1
ATOM 633 C C . LEU A 1 84 ? -8.507 -2.011 8.261 1.00 94.94 84 LEU A C 1
ATOM 635 O O . LEU A 1 84 ? -7.982 -1.542 9.276 1.00 94.94 84 LEU A O 1
ATOM 639 N N . PRO A 1 85 ? -9.251 -3.130 8.310 1.00 94.50 85 PRO A N 1
ATOM 640 C CA . PRO A 1 85 ? -9.390 -3.927 9.521 1.00 94.50 85 PRO A CA 1
ATOM 641 C C . PRO A 1 85 ? -8.061 -4.542 9.976 1.00 94.50 85 PRO A C 1
ATOM 643 O O . PRO A 1 85 ? -7.212 -4.912 9.159 1.00 94.50 85 PRO A O 1
ATOM 646 N N . ALA A 1 86 ? -7.925 -4.750 11.287 1.00 94.44 86 ALA A N 1
ATOM 647 C CA . ALA A 1 86 ? -6.848 -5.568 11.836 1.00 94.44 86 ALA A CA 1
ATOM 648 C C . ALA A 1 86 ? -6.961 -7.008 11.315 1.00 94.44 86 ALA A C 1
ATOM 650 O O . ALA A 1 86 ? -8.059 -7.555 11.224 1.00 94.44 86 ALA A O 1
ATOM 651 N N . GLY A 1 87 ? -5.824 -7.623 11.002 1.00 94.38 87 GLY A N 1
ATOM 652 C CA . GLY A 1 87 ? -5.752 -8.964 10.425 1.00 94.38 87 GLY A CA 1
ATOM 653 C C . GLY A 1 87 ? -5.808 -9.001 8.899 1.00 94.38 87 GLY A C 1
ATOM 654 O O . GLY A 1 87 ? -5.670 -10.082 8.338 1.00 94.38 87 GLY A O 1
ATOM 655 N N . THR A 1 88 ? -5.967 -7.855 8.226 1.00 96.00 88 THR A N 1
ATOM 656 C CA . THR A 1 88 ? -5.923 -7.803 6.758 1.00 96.00 88 THR A CA 1
ATOM 657 C C . THR A 1 88 ? -4.532 -8.190 6.253 1.00 96.00 88 THR A C 1
ATOM 659 O O . THR A 1 88 ? -3.540 -7.563 6.638 1.00 96.00 88 THR A O 1
ATOM 662 N N . LEU A 1 89 ? -4.465 -9.197 5.383 1.00 96.25 89 LEU A N 1
ATOM 663 C CA . LEU A 1 89 ? -3.278 -9.573 4.622 1.00 96.25 89 LEU A CA 1
ATOM 664 C C . LEU A 1 89 ? -3.299 -8.862 3.271 1.00 96.25 89 LEU A C 1
ATOM 666 O O . LEU A 1 89 ? -4.250 -8.994 2.508 1.00 96.25 89 LEU A O 1
ATOM 670 N N . ILE A 1 90 ? -2.247 -8.111 2.963 1.00 97.25 90 ILE A N 1
ATOM 671 C CA . ILE A 1 90 ? -2.122 -7.352 1.718 1.00 97.25 90 ILE A CA 1
ATOM 672 C C . ILE A 1 90 ? -0.955 -7.917 0.925 1.00 97.25 90 ILE A C 1
ATOM 674 O O . ILE A 1 90 ? 0.205 -7.737 1.294 1.00 97.25 90 ILE A O 1
ATOM 678 N N . VAL A 1 91 ? -1.258 -8.569 -0.187 1.00 96.88 91 VAL A N 1
ATOM 679 C CA . VAL A 1 91 ? -0.280 -9.045 -1.156 1.00 96.88 91 VAL A CA 1
ATOM 680 C C . VAL A 1 91 ? -0.031 -7.934 -2.170 1.00 96.88 91 VAL A C 1
ATOM 682 O O . VAL A 1 91 ? -0.933 -7.514 -2.890 1.00 96.88 91 VAL A O 1
ATOM 685 N N . LEU A 1 92 ? 1.207 -7.453 -2.228 1.00 97.25 92 LEU A N 1
ATOM 686 C CA . LEU A 1 92 ? 1.641 -6.420 -3.159 1.00 97.25 92 LEU A CA 1
ATOM 687 C C . LEU A 1 92 ? 2.584 -7.022 -4.191 1.00 97.25 92 LEU A C 1
ATOM 689 O O . LEU A 1 92 ? 3.658 -7.512 -3.837 1.00 97.25 92 LEU A O 1
ATOM 693 N N . ARG A 1 93 ? 2.196 -6.972 -5.466 1.00 95.75 93 ARG A N 1
ATOM 694 C CA . ARG A 1 93 ? 2.997 -7.498 -6.583 1.00 95.75 93 ARG A CA 1
ATOM 695 C C . ARG A 1 93 ? 3.628 -6.376 -7.383 1.00 95.75 93 ARG A C 1
ATOM 697 O O . ARG A 1 93 ? 2.993 -5.356 -7.616 1.00 95.75 93 ARG A O 1
ATOM 704 N N . LYS A 1 94 ? 4.847 -6.553 -7.885 1.00 93.19 94 LYS A N 1
ATOM 705 C CA . LYS A 1 94 ? 5.483 -5.581 -8.791 1.00 93.19 94 LYS A CA 1
ATOM 706 C C . LYS A 1 94 ? 4.934 -5.682 -10.224 1.00 93.19 94 LYS A C 1
ATOM 708 O O . LYS A 1 94 ? 5.668 -5.967 -11.165 1.00 93.19 94 LYS A O 1
ATOM 713 N N . ASP A 1 95 ? 3.632 -5.467 -10.376 1.00 94.50 95 ASP A N 1
ATOM 714 C CA . ASP A 1 95 ? 2.891 -5.468 -11.640 1.00 94.50 95 ASP A CA 1
ATOM 715 C C . ASP A 1 95 ? 1.711 -4.475 -11.593 1.00 94.50 95 ASP A C 1
ATOM 717 O O . ASP A 1 95 ? 1.587 -3.687 -10.655 1.00 94.50 95 ASP A O 1
ATOM 721 N N . THR A 1 96 ? 0.852 -4.488 -12.613 1.00 96.25 96 THR A N 1
ATOM 722 C CA . THR A 1 96 ? -0.322 -3.604 -12.742 1.00 96.25 96 THR A CA 1
ATOM 723 C C . THR A 1 96 ? -1.642 -4.257 -12.313 1.00 96.25 96 THR A C 1
ATOM 725 O O . THR A 1 96 ? -2.712 -3.704 -12.573 1.00 96.25 96 THR A O 1
ATOM 728 N N . SER A 1 97 ? -1.598 -5.439 -11.691 1.00 95.62 97 SER A N 1
ATOM 729 C CA . SER A 1 97 ? -2.794 -6.223 -11.374 1.00 95.62 97 SER A CA 1
ATOM 730 C C . SER A 1 97 ? -3.628 -5.621 -10.231 1.00 95.62 97 SER A C 1
ATOM 732 O O . SER A 1 97 ? -3.229 -4.676 -9.553 1.00 95.62 97 SER A O 1
ATOM 734 N N . ALA A 1 98 ? -4.840 -6.138 -10.054 1.00 92.38 98 ALA A N 1
ATOM 735 C CA . ALA A 1 98 ? -5.703 -5.920 -8.892 1.00 92.38 98 ALA A CA 1
ATOM 736 C C . ALA A 1 98 ? -6.582 -7.166 -8.770 1.00 92.38 98 ALA A C 1
ATOM 738 O O . ALA A 1 98 ? -7.726 -7.183 -9.221 1.00 92.38 98 ALA A O 1
ATOM 739 N N . ALA A 1 99 ? -5.970 -8.259 -8.318 1.00 90.94 99 ALA A N 1
ATOM 740 C CA . ALA A 1 99 ? -6.611 -9.567 -8.284 1.00 90.94 99 ALA A CA 1
ATOM 741 C C . ALA A 1 99 ? -7.668 -9.655 -7.176 1.00 90.94 99 ALA A C 1
ATOM 743 O O . ALA A 1 99 ? -8.668 -10.344 -7.366 1.00 90.94 99 ALA A O 1
ATOM 744 N N . ASP A 1 100 ? -7.475 -8.920 -6.077 1.00 92.38 100 ASP A N 1
ATOM 745 C CA . ASP A 1 100 ? -8.479 -8.750 -5.033 1.00 92.38 100 ASP A CA 1
ATOM 746 C C . ASP A 1 100 ? -8.369 -7.375 -4.364 1.00 92.38 100 ASP A C 1
ATOM 748 O O . ASP A 1 100 ? -7.303 -6.950 -3.920 1.00 92.38 100 ASP A O 1
ATOM 752 N N . VAL A 1 101 ? -9.491 -6.668 -4.301 1.00 91.56 101 VAL A N 1
ATOM 753 C CA . VAL A 1 101 ? -9.622 -5.332 -3.698 1.00 91.56 101 VAL A CA 1
ATOM 754 C C . VAL A 1 101 ? -10.830 -5.267 -2.759 1.00 91.56 101 VAL A C 1
ATOM 756 O O . VAL A 1 101 ? -11.342 -4.189 -2.456 1.00 91.56 101 VAL A O 1
ATOM 759 N N . THR A 1 102 ? -11.327 -6.424 -2.319 1.00 87.88 102 THR A N 1
ATOM 760 C CA . THR A 1 102 ? -12.535 -6.524 -1.501 1.00 87.88 102 THR A CA 1
ATOM 761 C C . THR A 1 102 ? -12.175 -6.480 -0.021 1.00 87.88 102 THR A C 1
ATOM 763 O O . THR A 1 102 ? -11.647 -7.432 0.540 1.00 87.88 102 THR A O 1
ATOM 766 N N . VAL A 1 103 ? -12.497 -5.380 0.660 1.00 76.75 103 VAL A N 1
ATOM 767 C CA . VAL A 1 103 ? -12.270 -5.266 2.111 1.00 76.75 103 VAL A CA 1
ATOM 768 C C . VAL A 1 103 ? -13.480 -5.792 2.879 1.00 76.75 103 VAL A C 1
ATOM 770 O O . VAL A 1 103 ? -14.622 -5.470 2.556 1.00 76.75 103 VAL A O 1
ATOM 773 N N . GLY A 1 104 ? -13.236 -6.571 3.937 1.00 67.75 104 GLY A N 1
ATOM 774 C CA . GLY A 1 104 ? -14.282 -6.993 4.877 1.00 67.75 104 GLY A CA 1
ATOM 775 C C . GLY A 1 104 ? -15.206 -8.107 4.368 1.00 67.75 104 GLY A C 1
ATOM 776 O O . GLY A 1 104 ? -16.210 -8.393 5.017 1.00 67.75 104 GLY A O 1
ATOM 777 N N . GLY A 1 105 ? -14.863 -8.762 3.250 1.00 61.22 105 GLY A N 1
ATOM 778 C CA . GLY A 1 105 ? -15.613 -9.873 2.639 1.00 61.22 105 GLY A CA 1
ATOM 779 C C . GLY A 1 105 ? -15.566 -11.209 3.397 1.00 61.22 105 GLY A C 1
ATOM 780 O O . GLY A 1 105 ? -16.180 -12.181 2.965 1.00 61.22 105 GLY A O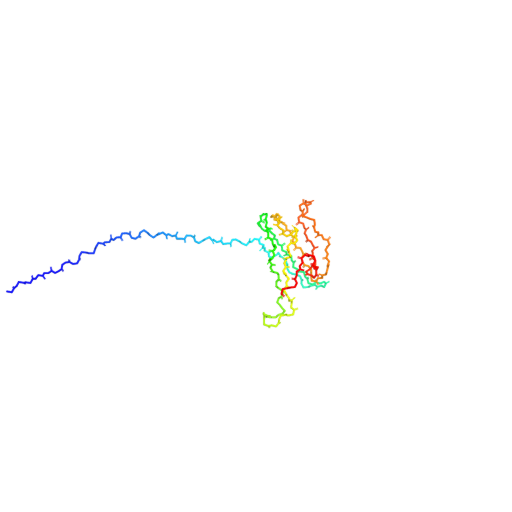 1
ATOM 781 N N . GLY A 1 106 ? -14.885 -11.259 4.547 1.00 67.38 106 GLY A N 1
ATOM 782 C CA . GLY A 1 106 ? -14.739 -12.440 5.406 1.00 67.38 106 GLY A CA 1
ATOM 783 C C . GLY A 1 106 ? -13.409 -13.183 5.247 1.00 67.38 106 GLY A C 1
ATOM 784 O O . GLY A 1 106 ? -13.034 -13.927 6.149 1.00 67.38 106 GLY A O 1
ATOM 785 N N . ASP A 1 107 ? -12.681 -12.948 4.157 1.00 78.75 107 ASP A N 1
ATOM 786 C CA . ASP A 1 107 ? -11.371 -13.536 3.847 1.00 78.75 107 ASP A CA 1
ATOM 787 C C . ASP A 1 107 ? -10.178 -12.653 4.247 1.00 78.75 107 ASP A C 1
ATOM 789 O O . ASP A 1 107 ? -9.102 -13.196 4.469 1.00 78.75 107 ASP A O 1
ATOM 793 N N . TYR A 1 108 ? -10.373 -11.337 4.421 1.00 89.62 108 TYR A N 1
ATOM 794 C CA . TYR A 1 108 ? -9.353 -10.377 4.886 1.00 89.62 108 TYR A CA 1
ATOM 795 C C . TYR A 1 108 ? -8.084 -10.342 4.020 1.00 89.62 108 TYR A C 1
ATOM 797 O O . TYR A 1 108 ? -7.030 -9.913 4.488 1.00 89.62 108 TYR A O 1
ATOM 805 N N . ASN A 1 109 ? -8.189 -10.737 2.753 1.00 93.69 109 ASN A N 1
ATOM 806 C CA . ASN A 1 109 ? -7.069 -10.768 1.827 1.00 93.69 109 ASN A CA 1
ATOM 807 C C . ASN A 1 109 ? -7.244 -9.696 0.750 1.00 93.69 109 ASN A C 1
ATOM 809 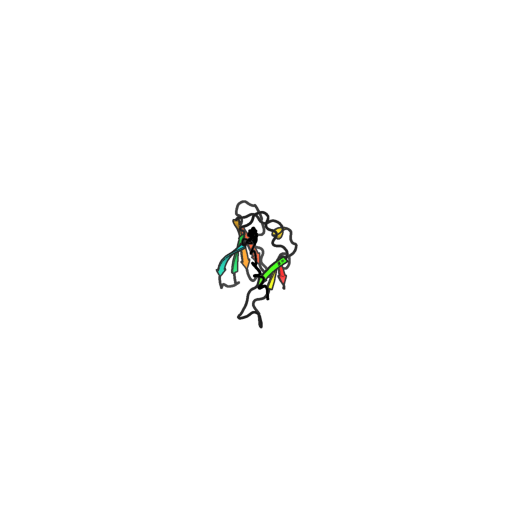O O . ASN A 1 109 ? -8.298 -9.575 0.142 1.00 93.69 109 ASN A O 1
ATOM 813 N N . LEU A 1 110 ? -6.187 -8.930 0.502 1.00 96.00 110 LEU A N 1
ATOM 814 C CA . LEU A 1 110 ? -6.078 -7.994 -0.609 1.00 96.00 110 LEU A CA 1
ATOM 815 C C . LEU A 1 110 ? -4.907 -8.407 -1.488 1.00 96.00 110 LEU A C 1
ATOM 817 O O . LEU A 1 110 ? -3.893 -8.903 -0.999 1.00 96.00 110 LEU A O 1
ATOM 821 N N . ASP A 1 111 ? -5.032 -8.169 -2.784 1.00 96.00 111 ASP A N 1
ATOM 822 C CA . ASP A 1 111 ? -4.038 -8.547 -3.771 1.00 96.00 111 ASP A CA 1
ATOM 823 C C . ASP A 1 111 ? -3.984 -7.517 -4.899 1.00 96.00 111 ASP A C 1
ATOM 825 O O . ASP A 1 111 ? -4.824 -7.490 -5.808 1.00 96.00 111 ASP A O 1
ATOM 829 N N . VAL A 1 112 ? -2.990 -6.634 -4.810 1.00 96.94 112 VAL A N 1
ATOM 830 C CA . VAL A 1 112 ? -2.908 -5.426 -5.629 1.00 96.94 112 VAL A CA 1
ATOM 831 C C . VAL A 1 112 ? -1.500 -5.238 -6.184 1.00 96.94 112 VAL A C 1
ATOM 833 O O . VAL A 1 112 ? -0.497 -5.348 -5.481 1.00 96.94 112 VAL A O 1
ATOM 836 N N . GLY A 1 113 ? -1.415 -4.912 -7.467 1.00 96.62 113 GLY A N 1
ATOM 837 C CA . GLY A 1 113 ? -0.173 -4.570 -8.141 1.00 96.62 113 GLY A CA 1
ATOM 838 C C . GLY A 1 113 ? 0.307 -3.161 -7.784 1.00 96.62 113 GLY A C 1
ATOM 839 O O . GLY A 1 113 ? -0.435 -2.190 -7.914 1.00 96.62 113 GLY A O 1
ATOM 840 N N . LEU A 1 114 ? 1.574 -3.028 -7.394 1.00 95.69 114 LEU A N 1
ATOM 841 C CA . LEU A 1 114 ? 2.254 -1.774 -7.050 1.00 95.69 114 LEU A CA 1
ATOM 842 C C . LEU A 1 114 ? 2.292 -0.763 -8.207 1.00 95.69 114 LEU A C 1
ATOM 844 O O . LEU A 1 114 ? 2.410 0.436 -7.980 1.00 95.69 114 LEU A O 1
ATOM 848 N N . GLN A 1 115 ? 2.200 -1.222 -9.456 1.00 95.00 115 GLN A N 1
ATOM 849 C CA . GLN A 1 115 ? 2.172 -0.365 -10.647 1.00 95.00 115 GLN A CA 1
ATO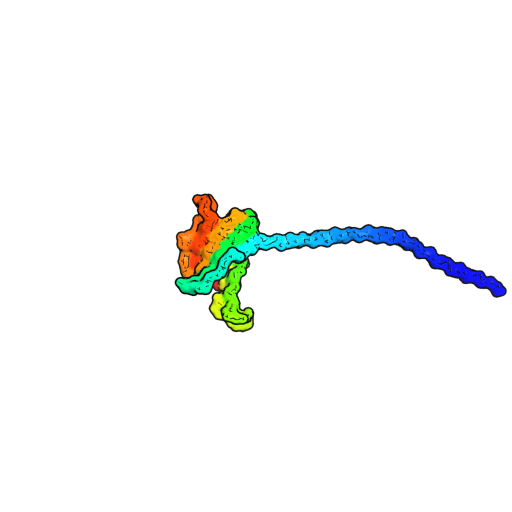M 850 C C . GLN A 1 115 ? 0.739 -0.002 -11.070 1.00 95.00 115 GLN A C 1
ATOM 852 O O . GLN A 1 115 ? 0.550 0.671 -12.085 1.00 95.00 115 GLN A O 1
ATOM 857 N N . ASN A 1 116 ? -0.282 -0.438 -10.324 1.00 96.88 116 ASN A N 1
ATOM 858 C CA . ASN A 1 116 ? -1.664 -0.050 -10.567 1.00 96.88 116 ASN A CA 1
ATOM 859 C C . ASN A 1 116 ? -1.898 1.400 -10.116 1.00 96.88 116 ASN A C 1
ATOM 861 O O . ASN A 1 116 ? -1.961 1.696 -8.922 1.00 96.88 116 ASN A O 1
ATOM 865 N N . THR A 1 117 ? -2.070 2.304 -11.081 1.00 97.00 117 THR A N 1
ATOM 866 C CA . THR A 1 117 ? -2.149 3.752 -10.836 1.00 97.00 117 THR A CA 1
ATOM 867 C C . THR A 1 117 ? -3.412 4.212 -10.106 1.00 97.00 117 THR A C 1
ATOM 869 O O . THR A 1 117 ? -3.478 5.363 -9.683 1.00 97.00 117 THR A O 1
ATOM 872 N N . THR A 1 118 ? -4.428 3.353 -9.969 1.00 97.69 118 THR A N 1
ATOM 873 C CA . THR A 1 118 ? -5.603 3.650 -9.133 1.00 97.69 118 THR A CA 1
ATOM 874 C C . THR A 1 118 ? -5.230 3.597 -7.655 1.00 97.69 118 THR A C 1
ATOM 876 O O . THR A 1 118 ? -5.625 4.461 -6.872 1.00 97.69 118 THR A O 1
ATOM 879 N N . TYR A 1 119 ? -4.424 2.605 -7.278 1.00 97.69 119 TYR A N 1
ATOM 880 C CA . TYR A 1 119 ? -4.112 2.302 -5.884 1.00 97.69 119 TYR A CA 1
ATOM 881 C C . TYR A 1 119 ? -2.747 2.820 -5.436 1.00 97.69 119 TYR A C 1
ATOM 883 O O . TYR A 1 119 ? -2.543 3.005 -4.234 1.00 97.69 119 TYR A O 1
ATOM 891 N N . PHE A 1 120 ? -1.842 3.093 -6.380 1.00 98.00 120 PHE A N 1
ATOM 892 C CA . PHE A 1 120 ? -0.493 3.573 -6.101 1.00 98.00 120 PHE A CA 1
ATOM 893 C C . PHE A 1 120 ? -0.061 4.710 -7.028 1.00 98.00 120 PHE A C 1
ATOM 895 O O . PHE A 1 120 ? -0.370 4.727 -8.217 1.00 98.00 120 PHE A O 1
ATOM 902 N N . THR A 1 121 ? 0.732 5.639 -6.501 1.00 96.69 121 THR A N 1
ATOM 903 C CA . THR A 1 121 ? 1.515 6.595 -7.297 1.00 96.69 121 THR A CA 1
ATOM 904 C C . THR A 1 121 ? 2.998 6.303 -7.144 1.00 96.69 121 THR A C 1
ATOM 906 O O . THR A 1 121 ? 3.456 5.992 -6.042 1.00 96.69 121 THR A O 1
ATOM 909 N N . ALA A 1 122 ? 3.762 6.448 -8.229 1.00 89.75 122 ALA A N 1
ATOM 910 C CA . ALA A 1 122 ? 5.219 6.437 -8.145 1.00 89.75 122 ALA A CA 1
ATOM 911 C C . ALA A 1 122 ? 5.686 7.547 -7.186 1.00 89.75 122 ALA A C 1
ATOM 913 O O . ALA A 1 122 ? 5.221 8.685 -7.291 1.00 89.75 122 ALA A O 1
ATOM 914 N N . GLY A 1 123 ? 6.535 7.176 -6.227 1.00 70.75 123 GLY A N 1
ATOM 915 C CA . GLY A 1 123 ? 7.156 8.080 -5.255 1.00 70.75 123 GLY A CA 1
ATOM 916 C C . GLY A 1 123 ? 8.565 8.507 -5.634 1.00 70.75 123 GLY A C 1
ATOM 917 O O . GLY A 1 123 ? 9.135 7.937 -6.592 1.00 70.75 123 GLY A O 1
#

Radius of gyration: 26.45 Å; chains: 1; bounding box: 55×54×79 Å

pLDDT: mean 84.33, std 16.72, range [40.44, 98.38]